Protein AF-A0A932CMQ2-F1 (afdb_monomer)

Secondary structure (DSSP, 8-state):
------------BPPPP-SSSPPPSSB-SSSTT-PPPPHHHHHHHSSEEEEEEEEETT-SPPSSBPPPPEEEEEEEESS-EEEEEE--SSSSPPPPBTTPPPPPPPEEEEEETTEEEEE-SEEEEEE-TT-EEEEEPPPPPPBS---SS--GGG---------

Radius of gyration: 18.55 Å; Cα contacts (8 Å, |Δi|>4): 445; chains: 1; bounding box: 44×29×58 Å

Foldseek 3Di:
DDDDDDDDDDWFFKAAADPVAATAAGADPPNHPDDDDDQVNDVVVAQKHWPDWAFPPPQWWDAVHTIYTTIKTKIFRQAKDKDWAAADQAVPFAQAEAQIHTGHGKWKWKQDPNDTDTDDRTDIDIDGGGIMIMTTHGTYTYYHRDPPDDDPPPDDPDDDDDD

pLDDT: mean 87.12, std 18.8, range [31.77, 98.56]

InterPro domains:
  IPR003692 Hydantoinase B/oxoprolinase [PF02538] (4-144)
  IPR045079 Oxoprolinase-like [PTHR11365] (23-139)

Nearest PDB structures (foldseek):
  5m45-assembly2_G  TM=7.957E-01  e=7.028E-06  Xanthobacter autotrophicus Py2
  5svb-assembly1_A  TM=8.207E-01  e=2.643E-05  Xanthobacter autotrophicus Py2
  5svc-assembly1_D  TM=8.027E-01  e=3.775E-05  Xanthobacter autotrophicus Py2
  5l9w-assembly1_A  TM=8.530E-01  e=6.284E-05  Aromatoleum aromaticum EbN1
  5svb-assembly1_D  TM=7.405E-01  e=1.671E-05  Xanthobacter autotrophicus Py2

Solvent-accessible surface area (backbone atoms only — not comparable to full-atom values): 8933 Å² total; per-residue (Å²): 136,89,72,92,82,87,86,86,83,84,79,33,18,19,27,53,24,42,101,87,42,58,20,52,56,47,38,48,80,88,61,72,90,64,79,81,79,54,67,68,62,45,44,72,74,39,68,42,41,78,80,42,78,46,72,33,77,85,19,25,4,49,32,69,18,34,14,4,20,4,22,36,38,28,39,29,28,69,46,68,46,82,48,74,47,85,53,74,40,49,89,55,50,38,65,34,40,76,65,14,34,49,8,39,46,19,53,36,31,43,33,49,96,85,45,79,42,84,46,70,41,67,47,74,48,82,46,47,56,69,28,27,46,35,43,34,38,27,9,5,7,2,15,29,40,75,70,85,76,87,69,79,89,74,64,75,85,69,93,71,88,85,134

Structure (mmCIF, N/CA/C/O backbone):
data_AF-A0A932CMQ2-F1
#
_entry.id   AF-A0A932CMQ2-F1
#
loop_
_atom_site.group_PDB
_atom_site.id
_atom_site.type_symbol
_atom_site.label_atom_id
_atom_site.label_alt_id
_atom_site.label_comp_id
_atom_site.label_asym_id
_atom_site.label_entity_id
_atom_site.label_seq_id
_atom_site.pdbx_PDB_ins_code
_atom_site.Cartn_x
_atom_site.Cartn_y
_atom_site.Cartn_z
_atom_site.occupancy
_atom_site.B_iso_or_equiv
_atom_site.auth_seq_id
_atom_site.auth_comp_id
_atom_site.auth_asym_id
_atom_site.auth_atom_id
_atom_site.pdbx_PDB_model_num
ATOM 1 N N . ALA A 1 1 ? -17.811 -10.555 23.434 1.00 43.22 1 ALA A N 1
ATOM 2 C CA . ALA A 1 1 ? -16.662 -10.866 24.308 1.00 43.22 1 ALA A CA 1
ATOM 3 C C . ALA A 1 1 ? -15.487 -10.016 23.837 1.00 43.22 1 ALA A C 1
ATOM 5 O O . ALA A 1 1 ? -15.128 -10.126 22.676 1.00 43.22 1 ALA A O 1
ATOM 6 N N . GLY A 1 2 ? -14.991 -9.099 24.674 1.00 55.69 2 GLY A N 1
ATOM 7 C CA . GLY A 1 2 ? -13.995 -8.083 24.301 1.00 55.69 2 GLY A CA 1
ATOM 8 C C . GLY A 1 2 ? -12.650 -8.338 24.973 1.00 55.69 2 GLY A C 1
ATOM 9 O O . GLY A 1 2 ? -12.346 -7.729 25.994 1.00 55.69 2 GLY A O 1
ATOM 10 N N . GLY A 1 3 ? -11.881 -9.284 24.433 1.00 69.56 3 GLY A N 1
ATOM 11 C CA . GLY A 1 3 ? -10.504 -9.528 24.859 1.00 69.56 3 GLY A CA 1
ATOM 12 C C . GLY A 1 3 ? -9.531 -8.522 24.243 1.00 69.56 3 GLY A C 1
ATOM 13 O O . GLY A 1 3 ? -9.815 -7.919 23.208 1.00 69.56 3 GLY A O 1
ATOM 14 N N . GLN A 1 4 ? -8.364 -8.359 24.869 1.00 80.19 4 GLN A N 1
ATOM 15 C CA . GLN A 1 4 ? -7.230 -7.696 24.223 1.00 80.19 4 GLN A CA 1
ATOM 16 C C . GLN A 1 4 ? -6.818 -8.509 22.991 1.00 80.19 4 GLN A C 1
ATOM 18 O O . GLN A 1 4 ? -6.772 -9.737 23.047 1.00 80.19 4 GLN A O 1
ATOM 23 N N . TYR A 1 5 ? -6.511 -7.832 21.889 1.00 87.06 5 TYR A N 1
ATOM 24 C CA . TYR A 1 5 ? -6.069 -8.473 20.658 1.00 87.06 5 TYR A CA 1
ATOM 25 C C . TYR A 1 5 ? -4.829 -7.775 20.109 1.00 87.06 5 TYR A C 1
ATOM 27 O O . TYR A 1 5 ? -4.629 -6.575 20.291 1.00 87.06 5 TYR A O 1
ATOM 35 N N . ALA A 1 6 ? -4.016 -8.540 19.392 1.00 89.62 6 ALA A N 1
ATOM 36 C CA . ALA A 1 6 ? -2.974 -8.027 18.525 1.00 89.62 6 ALA A CA 1
ATOM 37 C C . ALA A 1 6 ? -3.169 -8.675 17.156 1.00 89.62 6 ALA A C 1
ATOM 39 O O . ALA A 1 6 ? -3.315 -9.895 17.054 1.00 89.62 6 ALA A O 1
ATOM 40 N N . TYR A 1 7 ? -3.210 -7.849 16.117 1.00 90.44 7 TYR A N 1
ATOM 41 C CA . TYR A 1 7 ? -3.329 -8.296 14.738 1.00 90.44 7 TYR A CA 1
ATOM 42 C C . TYR A 1 7 ? -2.219 -7.660 13.912 1.00 90.44 7 TYR A C 1
ATOM 44 O O . TYR A 1 7 ? -1.963 -6.460 14.022 1.00 90.44 7 TYR A O 1
ATOM 52 N N . TYR A 1 8 ? -1.566 -8.478 13.096 1.00 88.94 8 TYR A N 1
ATOM 53 C CA . TYR A 1 8 ? -0.540 -8.048 12.164 1.00 88.94 8 TYR A CA 1
ATOM 54 C C . TYR A 1 8 ? -0.858 -8.631 10.798 1.00 88.94 8 TYR A C 1
ATOM 56 O O . TYR A 1 8 ? -1.105 -9.828 10.668 1.00 88.94 8 TYR A O 1
ATOM 64 N N . GLU A 1 9 ? -0.814 -7.781 9.781 1.00 86.94 9 GLU A N 1
ATOM 65 C CA . GLU A 1 9 ? -1.045 -8.186 8.407 1.00 86.94 9 GLU A CA 1
ATOM 66 C C . GLU A 1 9 ? -0.008 -7.581 7.481 1.00 86.94 9 GLU A C 1
ATOM 68 O O . GLU A 1 9 ? 0.352 -6.406 7.577 1.00 86.94 9 GLU A O 1
ATOM 73 N N . THR A 1 10 ? 0.434 -8.404 6.541 1.00 88.62 10 THR A N 1
ATOM 74 C CA . THR A 1 10 ? 1.212 -7.980 5.390 1.00 88.62 10 THR A CA 1
ATOM 75 C C . THR A 1 10 ? 0.272 -7.897 4.195 1.00 88.62 10 THR A C 1
ATOM 77 O O . THR A 1 10 ? -0.609 -8.733 4.014 1.00 88.62 10 THR A O 1
ATOM 80 N N . LEU A 1 11 ? 0.445 -6.876 3.360 1.00 89.31 11 LEU A N 1
ATOM 81 C CA . LEU A 1 11 ? -0.384 -6.681 2.175 1.00 89.31 11 LEU A CA 1
ATOM 82 C C . LEU A 1 11 ? 0.442 -6.898 0.909 1.00 89.31 11 LEU A C 1
ATOM 84 O O . LEU A 1 11 ? 1.552 -6.374 0.782 1.00 89.31 11 LEU A O 1
ATOM 88 N N . GLY A 1 12 ? -0.130 -7.640 -0.039 1.00 91.06 12 GLY A N 1
ATOM 89 C CA . GLY A 1 12 ? 0.395 -7.758 -1.395 1.00 91.06 12 GLY A CA 1
ATOM 90 C C . GLY A 1 12 ? 0.377 -6.425 -2.149 1.00 91.06 12 GLY A C 1
ATOM 91 O O . GLY A 1 12 ? -0.237 -5.440 -1.736 1.00 91.06 12 GLY A O 1
ATOM 92 N N . GLY A 1 13 ? 1.049 -6.376 -3.292 1.00 93.81 13 GLY A N 1
ATOM 93 C CA . GLY A 1 13 ? 1.096 -5.187 -4.138 1.00 93.81 13 GLY A CA 1
ATOM 94 C C . GLY A 1 13 ? 1.377 -5.528 -5.591 1.00 93.81 13 GLY A C 1
ATOM 95 O O . GLY A 1 13 ? 1.365 -6.695 -5.982 1.00 93.81 13 GLY A O 1
ATOM 96 N N . GLY A 1 14 ? 1.626 -4.500 -6.395 1.00 96.50 14 GLY A N 1
ATOM 97 C CA . GLY A 1 14 ? 2.000 -4.692 -7.787 1.00 96.50 14 GLY A CA 1
ATOM 98 C C . GLY A 1 14 ? 3.462 -5.101 -7.930 1.00 96.50 14 GLY A C 1
ATOM 99 O O . GLY A 1 14 ? 4.361 -4.392 -7.476 1.00 96.50 14 GLY A O 1
ATOM 100 N N . MET A 1 15 ? 3.713 -6.223 -8.599 1.00 96.88 15 MET A N 1
ATOM 101 C CA . MET A 1 15 ? 5.059 -6.625 -9.002 1.00 96.88 15 MET A CA 1
ATOM 102 C C . MET A 1 15 ? 5.529 -5.776 -10.191 1.00 96.88 15 MET A C 1
ATOM 104 O O . MET A 1 15 ? 4.752 -5.497 -11.103 1.00 96.88 15 MET A O 1
ATOM 108 N N . GLY A 1 16 ? 6.803 -5.381 -10.221 1.00 96.75 16 GLY A N 1
ATOM 109 C CA . GLY A 1 16 ? 7.393 -4.753 -11.409 1.00 96.75 16 GLY A CA 1
ATOM 110 C C . GLY A 1 16 ? 7.417 -5.705 -12.610 1.00 96.75 16 GLY A C 1
ATOM 111 O O . GLY A 1 16 ? 7.577 -6.914 -12.445 1.00 96.75 16 GLY A O 1
ATOM 112 N N . ALA A 1 17 ? 7.261 -5.162 -13.814 1.00 96.75 17 ALA A N 1
ATOM 113 C CA . ALA A 1 17 ? 7.425 -5.930 -15.042 1.00 96.75 17 ALA A CA 1
ATOM 114 C C . ALA A 1 17 ? 8.895 -6.306 -15.282 1.00 96.75 17 ALA A C 1
ATOM 116 O O . ALA A 1 17 ? 9.813 -5.602 -14.853 1.00 96.75 17 ALA A O 1
ATOM 117 N N . SER A 1 18 ? 9.118 -7.402 -16.006 1.00 95.75 18 SER A N 1
ATOM 118 C CA .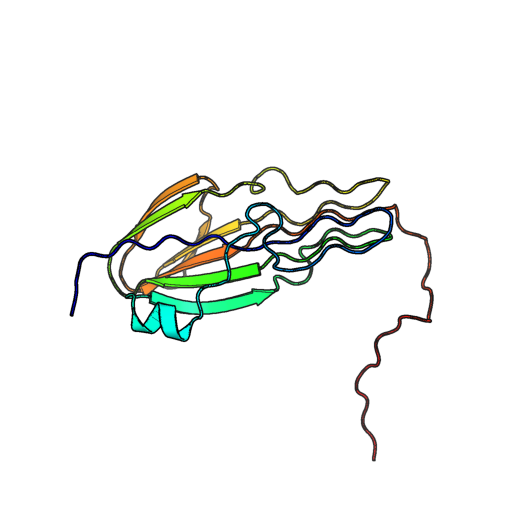 SER A 1 18 ? 10.449 -7.832 -16.437 1.00 95.75 18 SER A CA 1
ATOM 119 C C . SER A 1 18 ? 10.649 -7.581 -17.937 1.00 95.75 18 SER A C 1
ATOM 121 O O . SER A 1 18 ? 9.686 -7.277 -18.646 1.00 95.75 18 SER A O 1
ATOM 123 N N . PRO A 1 19 ? 11.869 -7.768 -18.474 1.00 95.44 19 PRO A N 1
ATOM 124 C CA . PRO A 1 19 ? 12.081 -7.705 -19.916 1.00 95.44 19 PRO A CA 1
ATOM 125 C C . PRO A 1 19 ? 11.270 -8.727 -20.722 1.00 95.44 19 PRO A C 1
ATOM 127 O O . PRO A 1 19 ? 11.077 -8.552 -21.926 1.00 95.44 19 PRO A O 1
ATOM 130 N N . GLN A 1 20 ? 10.798 -9.795 -20.076 1.00 95.00 20 GLN A N 1
ATOM 131 C CA . GLN A 1 20 ? 10.125 -10.906 -20.741 1.00 95.00 20 GLN A CA 1
ATOM 132 C C . GLN A 1 20 ? 8.625 -10.991 -20.446 1.00 95.00 20 GLN A C 1
ATOM 134 O O . GLN A 1 20 ? 7.923 -11.645 -21.215 1.00 95.00 20 GLN A O 1
ATOM 139 N N . LYS A 1 21 ? 8.133 -10.423 -19.334 1.00 96.19 21 LYS A N 1
ATOM 140 C CA . LYS A 1 21 ? 6.766 -10.667 -18.843 1.00 96.19 21 LYS A CA 1
ATOM 141 C C . LYS A 1 21 ? 6.177 -9.458 -18.100 1.00 96.19 21 LYS A C 1
ATOM 143 O O . LYS A 1 21 ? 6.931 -8.711 -17.470 1.00 96.19 21 LYS A O 1
ATOM 148 N N . PRO A 1 22 ? 4.838 -9.293 -18.110 1.00 97.38 22 PRO A N 1
ATOM 149 C CA . PRO A 1 22 ? 4.169 -8.311 -17.263 1.00 97.38 22 PRO A CA 1
AT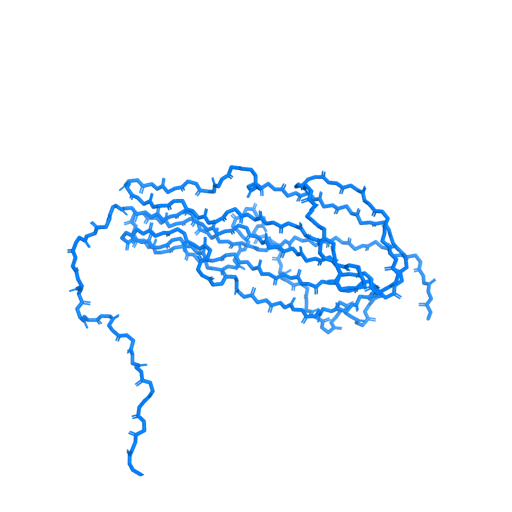OM 150 C C . PRO A 1 22 ? 4.312 -8.674 -15.780 1.00 97.38 22 PRO A C 1
ATOM 152 O O . PRO A 1 22 ? 4.525 -9.834 -15.422 1.00 97.38 22 PRO A O 1
ATOM 155 N N . GLY A 1 23 ? 4.179 -7.668 -14.920 1.00 96.69 23 GLY A N 1
ATOM 156 C CA . GLY A 1 23 ? 4.149 -7.856 -13.476 1.00 96.69 23 GLY A CA 1
ATOM 157 C C . GLY A 1 23 ? 2.821 -8.452 -13.002 1.00 96.69 23 GLY A C 1
ATOM 158 O O . GLY A 1 23 ? 1.761 -8.179 -13.562 1.00 96.69 23 GLY A O 1
ATOM 159 N N . LEU A 1 24 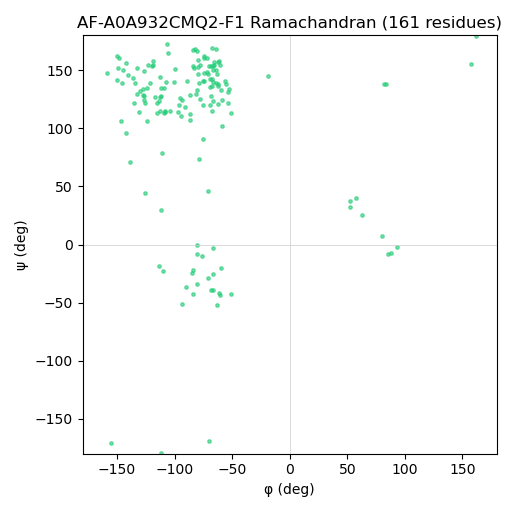? 2.876 -9.256 -11.942 1.00 96.50 24 LEU A N 1
ATOM 160 C CA . LEU A 1 24 ? 1.702 -9.818 -11.276 1.00 96.50 24 LEU A CA 1
ATOM 161 C C . LEU A 1 24 ? 1.029 -8.793 -10.351 1.00 96.50 24 LEU A C 1
ATOM 163 O O . LEU A 1 24 ? 1.703 -8.052 -9.631 1.00 96.50 24 LEU A O 1
ATOM 167 N N . SER A 1 25 ? -0.303 -8.772 -10.353 1.00 96.69 25 SER A N 1
ATOM 168 C CA . SER A 1 25 ? -1.109 -7.883 -9.508 1.00 96.69 25 SER A CA 1
ATOM 169 C C . SER A 1 25 ? -1.418 -8.507 -8.149 1.00 96.69 25 SER A C 1
ATOM 171 O O . SER A 1 25 ? -1.739 -9.690 -8.073 1.00 96.69 25 SER A O 1
ATOM 173 N N . GLY A 1 26 ? -1.385 -7.700 -7.089 1.00 91.81 26 GLY A N 1
ATOM 174 C CA . GLY A 1 26 ? -1.817 -8.083 -5.743 1.00 91.81 26 GLY A CA 1
ATOM 175 C C . GLY A 1 26 ? -1.028 -9.220 -5.097 1.00 91.81 26 GLY A C 1
ATOM 176 O O . GLY A 1 26 ? -1.545 -9.895 -4.213 1.00 91.81 26 GLY A O 1
ATOM 177 N N . VAL A 1 27 ? 0.223 -9.424 -5.509 1.00 89.50 27 VAL A N 1
ATOM 178 C CA . VAL A 1 27 ? 1.072 -10.500 -4.991 1.00 89.50 27 VAL A CA 1
ATOM 179 C C . VAL A 1 27 ? 2.048 -9.992 -3.937 1.00 89.50 27 VAL A C 1
ATOM 1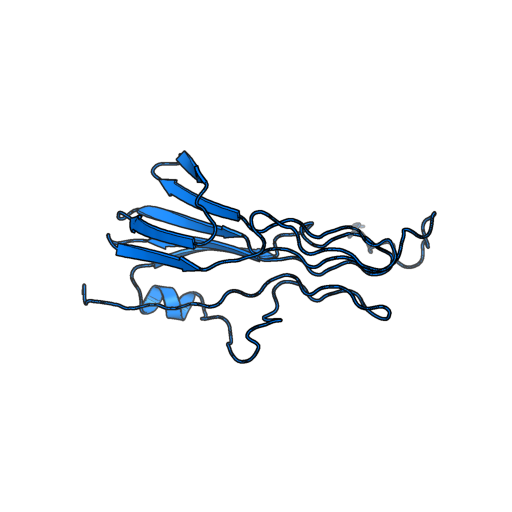81 O O . VAL A 1 27 ? 2.523 -8.852 -3.964 1.00 89.50 27 VAL A O 1
ATOM 184 N N . HIS A 1 28 ? 2.408 -10.872 -3.013 1.00 81.25 28 HIS A N 1
ATOM 185 C CA . HIS A 1 28 ? 3.478 -10.621 -2.061 1.00 81.25 28 HIS A CA 1
ATOM 186 C C . HIS A 1 28 ? 4.834 -10.761 -2.755 1.00 81.25 28 HIS A C 1
ATOM 188 O O . HIS A 1 28 ? 5.395 -11.845 -2.806 1.00 81.25 28 HIS A O 1
ATOM 194 N N . SER A 1 29 ? 5.367 -9.664 -3.298 1.00 67.69 29 SER A N 1
ATOM 195 C CA . SER A 1 29 ? 6.645 -9.691 -4.036 1.00 67.69 29 SER A CA 1
ATOM 196 C C . SER A 1 29 ? 7.886 -9.583 -3.139 1.00 67.69 29 SER A C 1
ATOM 198 O O . SER A 1 29 ? 8.965 -10.007 -3.536 1.00 67.69 29 SER A O 1
ATOM 200 N N . HIS A 1 30 ? 7.753 -9.003 -1.940 1.00 60.09 30 HIS A N 1
ATOM 201 C CA . HIS A 1 30 ? 8.883 -8.741 -1.029 1.00 60.09 30 HIS A CA 1
ATOM 202 C C . HIS A 1 30 ? 8.842 -9.556 0.268 1.00 60.09 30 HIS A C 1
ATOM 204 O O . HIS A 1 30 ? 9.858 -9.693 0.937 1.00 60.09 30 HIS A O 1
ATOM 210 N N . MET A 1 31 ? 7.677 -10.099 0.619 1.00 59.25 31 MET A N 1
ATOM 211 C CA . MET A 1 31 ? 7.450 -10.874 1.838 1.00 59.25 31 MET A CA 1
ATOM 212 C C . MET A 1 31 ? 6.570 -12.070 1.470 1.00 59.25 31 MET A C 1
ATOM 214 O O . MET A 1 31 ? 5.371 -12.084 1.717 1.00 59.25 31 MET A O 1
ATOM 218 N N . THR A 1 32 ? 7.189 -13.002 0.743 1.00 58.28 32 THR A N 1
ATOM 219 C CA . THR A 1 32 ? 6.581 -14.017 -0.138 1.00 58.28 32 THR A CA 1
ATOM 220 C C . THR A 1 32 ? 6.036 -15.260 0.575 1.00 58.28 32 THR A C 1
ATOM 222 O O . THR A 1 32 ? 5.510 -16.142 -0.093 1.00 58.28 32 THR A O 1
ATOM 225 N N . ASN A 1 33 ? 6.140 -15.351 1.906 1.00 55.25 33 ASN A N 1
ATOM 226 C CA . ASN A 1 33 ? 5.737 -16.532 2.686 1.00 55.25 33 ASN A CA 1
ATOM 227 C C . ASN A 1 33 ? 4.511 -16.286 3.587 1.00 55.25 33 ASN A C 1
ATOM 229 O O . ASN A 1 33 ? 4.386 -16.870 4.660 1.00 55.25 33 ASN A O 1
ATOM 233 N N . THR A 1 34 ? 3.621 -15.384 3.178 1.00 59.62 34 THR A N 1
ATOM 234 C CA . THR A 1 34 ? 2.356 -15.102 3.872 1.00 59.62 34 THR A CA 1
ATOM 235 C C . THR A 1 34 ? 1.203 -15.229 2.889 1.00 59.62 34 THR A C 1
ATOM 237 O O . THR A 1 34 ? 1.211 -14.572 1.849 1.00 59.62 34 THR A O 1
ATOM 240 N N . MET A 1 35 ? 0.223 -16.071 3.221 1.00 69.06 35 MET A N 1
ATOM 241 C CA . MET A 1 35 ? -1.085 -16.060 2.563 1.00 69.06 35 MET A CA 1
ATOM 242 C C . MET A 1 35 ? -1.923 -14.909 3.118 1.00 69.06 35 MET A C 1
ATOM 244 O O . MET A 1 35 ? -1.713 -14.477 4.253 1.00 69.06 35 MET A O 1
ATOM 248 N N . ASN A 1 36 ? -2.881 -14.424 2.332 1.00 76.56 36 ASN A N 1
ATOM 249 C CA . ASN A 1 36 ? -3.869 -13.485 2.843 1.00 76.56 36 ASN A CA 1
ATOM 250 C C . ASN A 1 36 ? -4.725 -14.168 3.919 1.00 76.56 36 ASN A C 1
ATOM 252 O O . ASN A 1 36 ? -5.143 -15.314 3.753 1.00 76.56 36 ASN A O 1
ATOM 256 N N . THR A 1 37 ? -5.019 -13.453 5.003 1.00 81.25 37 THR A N 1
ATOM 257 C CA . THR A 1 37 ? -6.008 -13.903 5.988 1.00 81.25 37 THR A CA 1
ATOM 258 C C . THR A 1 37 ? -7.389 -13.894 5.323 1.00 81.25 37 THR A C 1
ATOM 260 O O . THR A 1 37 ? -7.788 -12.837 4.820 1.00 81.25 37 THR A O 1
ATOM 263 N N . PRO A 1 38 ? -8.128 -15.021 5.285 1.00 87.75 38 PRO A N 1
ATOM 264 C CA . PRO A 1 38 ? -9.501 -15.033 4.785 1.00 87.75 38 PRO A CA 1
ATOM 265 C C . PRO A 1 38 ? -10.363 -14.025 5.546 1.00 87.75 38 PRO A C 1
ATOM 267 O O . PRO A 1 38 ? -10.214 -13.881 6.763 1.00 87.75 38 PRO A O 1
ATOM 270 N N . ILE A 1 39 ? -11.260 -13.332 4.841 1.00 90.94 39 ILE A N 1
ATOM 271 C CA . ILE A 1 39 ? -12.091 -12.275 5.436 1.00 90.94 39 ILE A CA 1
ATOM 272 C C . ILE A 1 39 ? -12.962 -12.862 6.547 1.00 90.94 39 ILE A C 1
ATOM 274 O O . ILE A 1 39 ? -13.019 -12.312 7.641 1.00 90.94 39 ILE A O 1
ATOM 278 N N . GLU A 1 40 ? -13.558 -14.027 6.308 1.00 91.69 40 GLU A N 1
ATOM 279 C CA . GLU A 1 40 ? -14.440 -14.710 7.249 1.00 91.69 40 GLU A CA 1
ATOM 280 C C . GLU A 1 40 ? -13.704 -15.069 8.543 1.00 91.69 40 GLU A C 1
ATOM 282 O O . GLU A 1 40 ? -14.226 -14.871 9.636 1.00 91.69 40 GLU A O 1
ATOM 287 N N . ALA A 1 41 ? -12.461 -15.549 8.432 1.00 89.75 41 ALA A N 1
ATOM 288 C CA . ALA A 1 41 ? -11.635 -15.872 9.592 1.00 89.75 41 ALA A CA 1
ATOM 289 C C . ALA A 1 41 ? -11.222 -14.610 10.367 1.00 89.75 41 ALA A C 1
ATOM 291 O O . ALA A 1 41 ? -11.201 -14.620 11.601 1.00 89.75 41 ALA A O 1
ATOM 292 N N . LEU A 1 42 ? -10.912 -13.525 9.648 1.00 91.12 42 LEU A N 1
ATOM 293 C CA . LEU A 1 42 ? -10.551 -12.239 10.236 1.00 91.12 42 LEU A CA 1
ATOM 294 C C . LEU A 1 42 ? -11.715 -11.646 11.036 1.00 91.12 42 LEU A C 1
ATOM 296 O O . LEU A 1 42 ? -11.532 -11.314 12.203 1.00 91.12 42 LEU A O 1
ATOM 300 N N . GLU A 1 43 ? -12.897 -11.546 10.431 1.00 93.06 43 GLU A N 1
ATOM 301 C CA . GLU A 1 43 ? -14.090 -10.956 11.054 1.00 93.06 43 GLU A CA 1
ATOM 302 C C . GLU A 1 43 ? -14.676 -11.835 12.161 1.00 93.06 43 GLU A C 1
ATOM 304 O O . GLU A 1 43 ? -15.247 -11.326 13.123 1.00 93.06 43 GLU A O 1
ATOM 309 N N . TYR A 1 44 ? -14.508 -13.157 12.066 1.00 91.12 44 TYR A N 1
ATOM 310 C CA . TYR A 1 44 ? -14.889 -14.066 13.145 1.00 91.12 44 TYR A CA 1
ATOM 311 C C . TYR A 1 44 ? -14.016 -13.873 14.391 1.00 91.12 44 TYR A C 1
ATOM 313 O O . TYR A 1 44 ? -14.502 -13.947 15.520 1.00 91.12 44 TYR A O 1
ATOM 321 N N . THR A 1 45 ? -12.716 -13.647 14.188 1.00 89.88 45 THR A N 1
ATOM 322 C CA . THR A 1 45 ? -11.730 -13.629 15.277 1.00 89.88 45 THR A CA 1
ATOM 323 C C . THR A 1 45 ? -11.555 -12.241 15.882 1.00 89.88 45 THR A C 1
ATOM 325 O O . THR A 1 45 ? -11.341 -12.113 17.089 1.00 89.88 45 THR A O 1
ATOM 328 N N . TYR A 1 46 ? -11.620 -11.198 15.056 1.00 92.19 46 TYR A N 1
ATOM 329 C CA . TYR A 1 46 ? -11.254 -9.845 15.442 1.00 92.19 46 TYR A CA 1
ATOM 330 C C . TYR A 1 46 ? -12.416 -8.868 15.303 1.00 92.19 46 TYR A C 1
ATOM 332 O O . TYR A 1 46 ? -13.289 -9.045 14.456 1.00 92.19 46 TYR A O 1
ATOM 340 N N . PRO A 1 47 ? -12.396 -7.781 16.090 1.00 93.56 47 PRO A N 1
ATOM 341 C CA . PRO A 1 47 ? -13.378 -6.705 16.023 1.00 93.56 47 PRO A CA 1
ATOM 342 C C . PRO A 1 47 ? -13.260 -5.823 14.766 1.00 93.56 47 PRO A C 1
ATOM 344 O O . PRO A 1 47 ? -13.274 -4.594 14.858 1.00 93.56 47 PRO A O 1
ATOM 347 N N . PHE A 1 48 ? -13.116 -6.426 13.592 1.00 94.56 48 PHE A N 1
ATOM 348 C CA . PHE A 1 48 ? -12.943 -5.739 12.320 1.00 94.56 48 PHE A CA 1
ATOM 349 C C . PHE A 1 48 ? -14.087 -6.075 11.375 1.00 94.56 48 PHE A C 1
ATOM 351 O O . PHE A 1 48 ? -14.721 -7.120 11.492 1.00 94.56 48 PHE A O 1
ATOM 358 N N . ARG A 1 49 ? -14.301 -5.201 10.398 1.00 96.69 49 ARG A N 1
ATOM 359 C CA . ARG A 1 49 ? -15.111 -5.489 9.218 1.00 96.69 49 ARG A CA 1
ATOM 360 C C . ARG A 1 49 ? -14.364 -5.040 7.972 1.00 96.69 49 ARG A C 1
ATOM 362 O O . ARG A 1 49 ? -13.883 -3.910 7.902 1.00 96.69 49 ARG A O 1
ATOM 369 N N . VAL A 1 50 ? -14.249 -5.914 6.985 1.00 97.25 50 VAL A N 1
ATOM 370 C CA . VAL A 1 50 ? -13.624 -5.604 5.700 1.00 97.25 50 VAL A CA 1
ATOM 371 C C . VAL A 1 50 ? -14.691 -5.013 4.789 1.00 97.25 50 VAL A C 1
ATOM 373 O O . VAL A 1 50 ? -15.568 -5.713 4.296 1.00 97.25 50 VAL A O 1
ATOM 376 N N . GLN A 1 51 ? -14.618 -3.705 4.545 1.00 97.19 51 GLN A N 1
ATOM 377 C CA . GLN A 1 51 ? -15.565 -3.032 3.654 1.00 97.19 51 GLN A CA 1
ATOM 378 C C . GLN A 1 51 ? -15.195 -3.211 2.182 1.00 97.19 51 GLN A C 1
ATOM 380 O O . GLN A 1 51 ? -16.072 -3.275 1.321 1.00 97.19 51 GLN A O 1
ATOM 385 N N . ARG A 1 52 ? -13.893 -3.265 1.875 1.00 96.75 52 ARG A N 1
ATOM 386 C CA . ARG A 1 52 ? -13.380 -3.467 0.514 1.00 96.75 52 ARG A CA 1
ATOM 387 C C . ARG A 1 52 ? -12.106 -4.286 0.543 1.00 96.75 52 ARG A C 1
ATOM 389 O O . ARG A 1 52 ? -11.226 -4.035 1.365 1.00 96.75 52 ARG A O 1
ATOM 396 N N . TYR A 1 53 ? -11.983 -5.201 -0.409 1.00 95.88 53 TYR A N 1
ATOM 397 C CA . TYR A 1 53 ? -10.724 -5.849 -0.739 1.00 95.88 53 TYR A CA 1
ATOM 398 C C . TYR A 1 53 ? -10.690 -6.142 -2.239 1.00 95.88 53 TYR A C 1
ATOM 400 O O . TYR A 1 53 ? -11.401 -7.011 -2.732 1.00 95.88 53 TYR A O 1
ATOM 408 N N . GLU A 1 54 ? -9.897 -5.373 -2.983 1.00 96.69 54 GLU A N 1
ATOM 409 C CA . GLU A 1 54 ? -9.915 -5.409 -4.445 1.00 96.69 54 GLU A CA 1
ATOM 410 C C . GLU A 1 54 ? -8.545 -5.120 -5.062 1.00 96.69 54 GLU A C 1
ATOM 412 O O . GLU A 1 54 ? -7.666 -4.516 -4.442 1.00 96.69 54 GLU A O 1
ATOM 417 N N . ILE A 1 55 ? -8.373 -5.512 -6.326 1.00 97.75 55 ILE A N 1
ATOM 418 C CA . ILE A 1 55 ? -7.244 -5.057 -7.140 1.00 97.75 55 ILE A CA 1
ATOM 419 C C . ILE A 1 55 ? -7.416 -3.563 -7.428 1.00 97.75 55 ILE A C 1
ATOM 421 O O . ILE A 1 55 ? -8.429 -3.135 -7.981 1.00 97.75 55 ILE A O 1
ATOM 425 N N . ARG A 1 56 ? -6.382 -2.771 -7.140 1.00 97.38 56 ARG A N 1
ATOM 426 C CA . ARG A 1 56 ? -6.319 -1.343 -7.464 1.00 97.38 56 ARG A CA 1
ATOM 427 C C . ARG A 1 56 ? -5.967 -1.163 -8.943 1.00 97.38 56 ARG A C 1
ATOM 429 O O . ARG A 1 56 ? -4.828 -0.844 -9.288 1.00 97.38 56 ARG A O 1
ATOM 436 N N . ARG A 1 57 ? -6.935 -1.435 -9.820 1.00 97.88 57 ARG A N 1
ATOM 437 C CA . ARG A 1 57 ? -6.758 -1.422 -11.281 1.00 97.88 57 ARG A CA 1
ATOM 438 C C . ARG A 1 57 ? -6.206 -0.082 -11.772 1.00 97.88 57 ARG A C 1
ATOM 440 O O . ARG A 1 57 ? -6.624 0.975 -11.313 1.00 97.88 57 ARG A O 1
ATOM 447 N N . GLY A 1 58 ? -5.268 -0.144 -12.713 1.00 96.81 58 GLY A N 1
ATOM 448 C CA . GLY A 1 58 ? -4.614 1.040 -13.278 1.00 96.81 58 GLY A CA 1
ATOM 449 C C . GLY A 1 58 ? -3.490 1.621 -12.413 1.00 96.81 58 GLY A C 1
ATOM 450 O O . GLY A 1 58 ? -2.962 2.676 -12.743 1.00 96.81 58 GLY A O 1
ATOM 451 N N . SER A 1 59 ? -3.094 0.949 -11.328 1.00 98.12 59 SER A N 1
ATOM 452 C CA . SER A 1 59 ? -1.943 1.362 -10.521 1.00 98.12 59 SER A CA 1
ATOM 453 C C . SER A 1 59 ? -0.605 0.863 -11.060 1.00 98.12 59 SER A C 1
ATOM 455 O O . SER A 1 59 ? 0.421 1.462 -10.748 1.00 98.12 59 SER A O 1
ATOM 457 N N . GLY A 1 60 ? -0.588 -0.199 -11.866 1.00 98.12 60 GLY A N 1
ATOM 458 C CA . GLY A 1 60 ? 0.615 -0.672 -12.548 1.00 98.12 60 GLY A CA 1
ATOM 459 C C . GLY A 1 60 ? 1.091 0.282 -13.648 1.00 98.12 60 GLY A C 1
ATOM 460 O O . GLY A 1 60 ? 0.288 0.763 -14.449 1.00 98.12 60 GLY A O 1
ATOM 461 N N . GLY A 1 61 ? 2.399 0.529 -13.700 1.00 97.94 61 GLY A N 1
ATOM 462 C CA . GLY A 1 61 ? 3.043 1.396 -14.682 1.00 97.94 61 GLY A CA 1
ATOM 463 C C . GLY A 1 61 ? 2.989 0.824 -16.098 1.00 97.94 61 GLY A C 1
ATOM 464 O O . GLY A 1 61 ? 3.114 -0.388 -16.305 1.00 97.94 61 GLY A O 1
ATOM 465 N N . ALA A 1 62 ? 2.796 1.706 -17.076 1.00 97.69 62 ALA A N 1
ATOM 466 C CA . ALA A 1 62 ? 2.742 1.357 -18.493 1.00 97.69 62 ALA A CA 1
ATOM 467 C C . ALA A 1 62 ? 4.123 0.986 -19.063 1.00 97.69 62 ALA A C 1
ATOM 469 O O . ALA A 1 62 ? 5.163 1.332 -18.511 1.00 97.69 62 ALA A O 1
ATOM 470 N N . GLY A 1 63 ? 4.131 0.289 -20.191 1.00 95.56 63 GLY A N 1
ATOM 471 C CA . GLY A 1 63 ? 5.326 -0.105 -20.932 1.00 95.56 63 GLY A CA 1
ATOM 472 C C . GLY A 1 63 ? 4.993 -1.239 -21.893 1.00 95.56 63 GLY A C 1
ATOM 473 O O . GLY A 1 63 ? 3.855 -1.715 -21.903 1.00 95.56 63 GLY A O 1
ATOM 474 N N . ARG A 1 64 ? 5.979 -1.722 -22.659 1.00 96.25 64 ARG A N 1
ATOM 475 C CA . ARG A 1 64 ? 5.825 -2.962 -23.449 1.00 96.25 64 ARG A CA 1
ATOM 476 C C . ARG A 1 64 ? 5.295 -4.104 -22.580 1.00 96.25 64 ARG A C 1
ATOM 478 O O . ARG A 1 64 ? 4.420 -4.852 -23.003 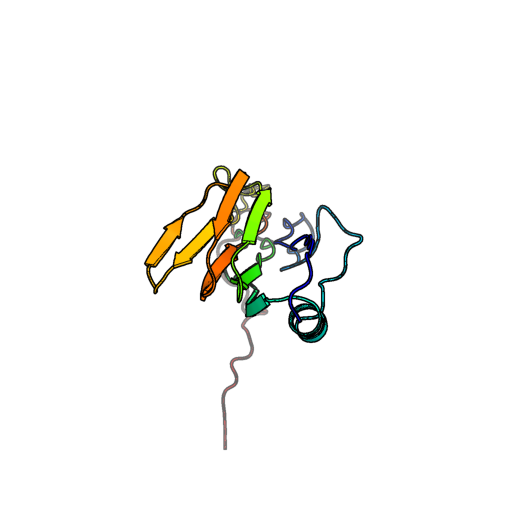1.00 96.25 64 ARG A O 1
ATOM 485 N N . TRP A 1 65 ? 5.825 -4.214 -21.366 1.00 97.81 65 TRP A N 1
ATOM 486 C CA . TRP A 1 65 ? 5.269 -5.050 -20.317 1.00 97.81 65 TRP A CA 1
ATOM 487 C C . TRP A 1 65 ? 4.798 -4.174 -19.169 1.00 97.81 65 TRP A C 1
ATOM 489 O O . TRP A 1 65 ? 5.565 -3.414 -18.577 1.00 97.81 65 TRP A O 1
ATOM 499 N N . ARG A 1 66 ? 3.512 -4.291 -18.855 1.00 97.94 66 ARG A N 1
ATOM 500 C CA . ARG A 1 66 ? 2.874 -3.517 -17.798 1.00 97.94 66 ARG A CA 1
ATOM 501 C C . ARG A 1 66 ? 3.265 -4.047 -16.420 1.00 97.94 66 ARG A C 1
ATOM 503 O O . ARG A 1 66 ? 3.331 -5.261 -16.221 1.00 97.94 66 ARG A O 1
ATOM 510 N N . GLY A 1 67 ? 3.489 -3.146 -15.468 1.00 98.12 67 GLY A N 1
ATOM 511 C CA . GLY A 1 67 ? 3.610 -3.508 -14.059 1.00 98.12 67 GLY A CA 1
ATOM 512 C C . GLY A 1 67 ? 2.290 -4.042 -13.492 1.00 98.12 67 GLY A C 1
ATOM 513 O O . GLY A 1 67 ? 1.206 -3.726 -13.984 1.00 98.12 67 GLY A O 1
ATOM 514 N N . GLY A 1 68 ? 2.371 -4.859 -12.448 1.00 98.25 68 GLY A N 1
ATOM 515 C CA . GLY A 1 68 ? 1.197 -5.367 -11.747 1.00 98.25 68 GLY A CA 1
ATOM 516 C C . GLY A 1 68 ? 0.464 -4.266 -10.984 1.00 98.25 68 GLY A C 1
ATOM 517 O O . GLY A 1 68 ? 1.063 -3.279 -10.557 1.00 98.25 68 GLY A O 1
ATOM 518 N N . ASP A 1 69 ? -0.833 -4.441 -10.777 1.00 98.56 69 ASP A N 1
ATOM 519 C CA . ASP A 1 69 ? -1.628 -3.554 -9.931 1.00 98.56 69 ASP A CA 1
ATOM 520 C C . ASP A 1 69 ? -1.445 -3.875 -8.446 1.00 98.56 69 ASP A C 1
ATOM 522 O O . ASP A 1 69 ? -1.291 -5.032 -8.055 1.00 98.56 69 ASP A O 1
ATOM 526 N N . GLY A 1 70 ? -1.499 -2.844 -7.607 1.00 97.56 70 GLY A N 1
ATOM 527 C CA . GLY A 1 70 ? -1.639 -2.995 -6.164 1.00 97.56 70 GLY A CA 1
ATOM 528 C C . GLY A 1 70 ? -3.027 -3.494 -5.755 1.00 97.56 70 GLY A C 1
ATOM 529 O O . GLY A 1 70 ? -3.856 -3.874 -6.583 1.00 97.56 70 GLY A O 1
ATOM 530 N N . ILE A 1 71 ? -3.299 -3.442 -4.456 1.00 97.31 71 ILE A N 1
ATOM 531 C CA . ILE A 1 71 ? -4.602 -3.747 -3.857 1.00 97.31 71 ILE A CA 1
ATOM 532 C C . ILE A 1 71 ? -5.099 -2.561 -3.044 1.00 97.31 71 ILE A C 1
ATOM 534 O O . ILE A 1 71 ? -4.308 -1.754 -2.550 1.00 97.31 71 ILE A O 1
ATOM 538 N N . ARG A 1 72 ? -6.416 -2.474 -2.899 1.00 97.62 72 ARG A N 1
ATOM 539 C CA . ARG A 1 72 ? -7.077 -1.637 -1.906 1.00 97.62 72 ARG A CA 1
ATOM 540 C C . ARG A 1 72 ? -7.691 -2.540 -0.851 1.00 97.62 72 ARG A C 1
ATOM 542 O O . ARG A 1 72 ? -8.334 -3.531 -1.195 1.00 97.62 72 ARG A O 1
ATOM 549 N N . ARG A 1 73 ? -7.498 -2.177 0.413 1.00 96.31 73 ARG A N 1
ATOM 550 C CA . ARG A 1 73 ? -8.140 -2.825 1.548 1.00 96.31 73 ARG A CA 1
ATOM 551 C C . ARG A 1 73 ? -8.668 -1.789 2.524 1.00 96.31 73 ARG A C 1
ATOM 553 O O . ARG A 1 73 ? -7.886 -0.998 3.045 1.00 96.31 73 ARG A O 1
ATOM 560 N N . ASP A 1 74 ? -9.966 -1.841 2.784 1.00 97.69 74 ASP A N 1
ATOM 561 C CA . ASP A 1 74 ? -10.656 -0.927 3.688 1.00 97.69 74 ASP A CA 1
ATOM 562 C C . ASP A 1 74 ? -11.135 -1.726 4.899 1.00 97.69 74 ASP A C 1
ATOM 564 O O . ASP A 1 74 ? -11.959 -2.634 4.766 1.00 97.69 74 ASP A O 1
ATOM 568 N N . MET A 1 75 ? -10.583 -1.412 6.070 1.00 97.00 75 MET A N 1
ATOM 569 C CA . MET A 1 75 ? -10.869 -2.108 7.322 1.00 97.00 75 MET A CA 1
ATOM 570 C C . MET A 1 75 ? -11.547 -1.160 8.300 1.00 97.00 75 MET A C 1
ATOM 572 O O . MET A 1 75 ? -10.926 -0.208 8.765 1.00 97.00 75 MET A O 1
ATOM 576 N N . GLU A 1 76 ? -12.806 -1.432 8.615 1.00 97.69 76 GLU A N 1
ATOM 577 C CA . GLU A 1 76 ? -13.549 -0.773 9.681 1.00 97.69 76 GLU A CA 1
ATOM 578 C C . GLU A 1 76 ? -13.190 -1.405 11.024 1.00 97.69 76 GLU A C 1
ATOM 580 O O . GLU A 1 76 ? -13.236 -2.629 11.189 1.00 97.69 76 GLU A O 1
ATOM 585 N N . LEU A 1 77 ? -12.834 -0.570 11.993 1.00 96.19 77 LEU A N 1
ATOM 586 C CA . LEU A 1 77 ? -12.582 -0.995 13.360 1.00 96.19 77 LEU A CA 1
ATOM 587 C C . LEU A 1 77 ? -13.889 -0.883 14.135 1.00 96.19 77 LEU A C 1
ATOM 589 O O . LEU A 1 77 ? -14.431 0.203 14.302 1.00 96.19 77 LEU A O 1
ATOM 593 N N . LEU A 1 78 ? -14.399 -1.998 14.652 1.00 95.88 78 LEU A N 1
ATOM 594 C CA . LEU A 1 78 ? -15.667 -2.013 15.389 1.00 95.88 78 LEU A CA 1
ATOM 595 C C . LEU A 1 78 ? -15.498 -1.552 16.849 1.00 95.88 78 LEU A C 1
ATOM 597 O O . LEU A 1 78 ? -16.476 -1.419 17.577 1.00 95.88 78 LEU A O 1
ATOM 601 N N . HIS A 1 79 ? -14.252 -1.365 17.295 1.00 93.88 79 HIS A N 1
ATOM 602 C CA . HIS A 1 79 ? -13.869 -0.992 18.658 1.00 93.88 79 HIS A CA 1
ATOM 603 C C . HIS A 1 79 ? -12.682 -0.023 18.594 1.00 93.88 79 HIS A C 1
ATOM 605 O O . HIS A 1 79 ? -11.922 -0.030 17.625 1.00 93.88 79 HIS A O 1
ATOM 611 N N . GLY A 1 80 ? -12.499 0.791 19.636 1.00 93.69 80 GLY A N 1
ATOM 612 C CA . GLY A 1 80 ? -11.327 1.661 19.734 1.00 93.69 80 GLY A CA 1
ATOM 613 C C . GLY A 1 80 ? -10.026 0.855 19.798 1.00 93.69 80 G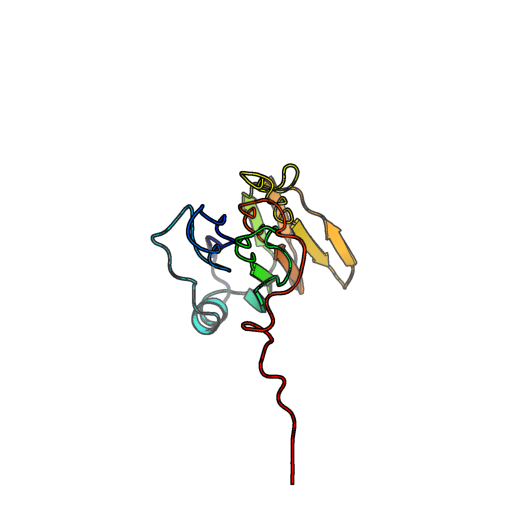LY A C 1
ATOM 614 O O . GLY A 1 80 ? -9.954 -0.148 20.509 1.00 93.69 80 GLY A O 1
ATOM 615 N N . ALA A 1 81 ? -9.005 1.291 19.058 1.00 94.75 81 ALA A N 1
ATOM 616 C CA . ALA A 1 81 ? -7.755 0.551 18.904 1.00 94.75 81 ALA A CA 1
ATOM 617 C C . ALA A 1 81 ? -6.550 1.467 18.670 1.00 94.75 81 ALA A C 1
ATOM 619 O O . ALA A 1 81 ? -6.686 2.613 18.242 1.00 94.75 81 ALA A O 1
ATOM 620 N N . GLN A 1 82 ? -5.352 0.928 18.890 1.00 96.69 82 GLN A N 1
ATOM 621 C CA . GLN A 1 82 ? -4.110 1.527 18.416 1.00 96.69 82 GLN A CA 1
ATOM 622 C C . GLN A 1 82 ? -3.721 0.861 17.095 1.00 96.69 82 GLN A C 1
ATOM 624 O O . GLN A 1 82 ? -3.500 -0.349 17.050 1.00 96.69 82 GLN A O 1
ATOM 629 N N . VAL A 1 83 ? -3.612 1.646 16.026 1.00 96.75 83 VAL A N 1
ATOM 630 C CA . VAL A 1 83 ? -3.172 1.165 14.711 1.00 96.75 83 VAL A CA 1
ATOM 631 C C . VAL A 1 83 ? -1.767 1.682 14.439 1.00 96.75 83 VAL A C 1
ATOM 633 O O . VAL A 1 83 ? -1.453 2.833 14.744 1.00 96.75 83 VAL A O 1
ATOM 636 N N . THR A 1 84 ? -0.924 0.832 13.857 1.00 97.75 84 THR A N 1
ATOM 637 C CA . THR A 1 84 ? 0.400 1.210 13.356 1.00 97.75 84 THR A CA 1
ATOM 638 C C . THR A 1 84 ? 0.517 0.783 11.902 1.00 97.75 84 THR A C 1
ATOM 640 O O . THR A 1 84 ? 0.283 -0.376 11.570 1.00 97.75 84 THR A O 1
ATOM 643 N N . ILE A 1 85 ? 0.895 1.719 11.034 1.00 96.94 85 ILE A N 1
ATOM 644 C CA . ILE A 1 85 ? 1.105 1.482 9.607 1.00 96.94 85 ILE A CA 1
ATOM 645 C C . ILE A 1 85 ? 2.593 1.633 9.323 1.00 96.94 85 ILE A C 1
ATOM 647 O O . ILE A 1 85 ? 3.188 2.657 9.654 1.00 96.94 85 ILE A O 1
A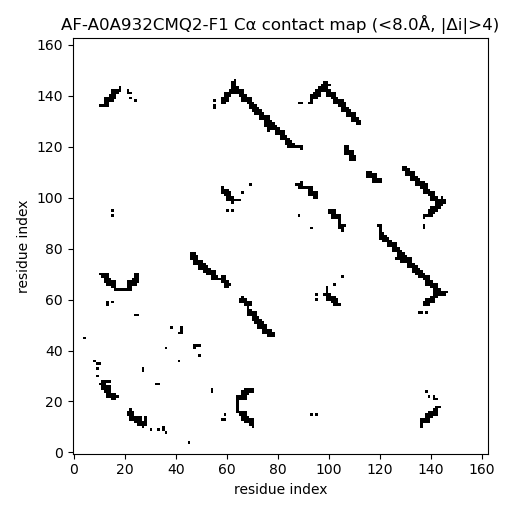TOM 651 N N . LEU A 1 86 ? 3.180 0.624 8.678 1.00 95.94 86 LEU A N 1
ATOM 652 C CA . LEU A 1 86 ? 4.550 0.647 8.178 1.00 95.94 86 LEU A CA 1
ATOM 653 C C . LEU A 1 86 ? 4.524 0.342 6.687 1.00 95.94 86 LEU A C 1
ATOM 655 O O . LEU A 1 86 ? 4.269 -0.783 6.265 1.00 95.94 86 LEU A O 1
ATOM 659 N N . SER A 1 87 ? 4.738 1.372 5.878 1.00 94.44 87 SER A N 1
ATOM 660 C CA . SER A 1 87 ? 4.593 1.265 4.436 1.00 94.44 87 SER A CA 1
ATOM 661 C C . SER A 1 87 ? 5.518 2.216 3.680 1.00 94.44 87 SER A C 1
ATOM 663 O O . SER A 1 87 ? 5.727 3.367 4.070 1.00 94.44 87 SER A O 1
ATOM 665 N N . ASP A 1 88 ? 6.062 1.724 2.569 1.00 93.31 88 ASP A N 1
ATOM 666 C CA . ASP A 1 88 ? 6.970 2.464 1.693 1.00 93.31 88 ASP A CA 1
ATOM 667 C C . ASP A 1 88 ? 6.321 2.756 0.334 1.00 93.31 88 ASP A C 1
ATOM 669 O O . ASP A 1 88 ? 5.157 2.437 0.098 1.00 93.31 88 ASP A O 1
ATOM 673 N N . ARG A 1 89 ? 7.051 3.415 -0.574 1.00 94.75 89 ARG A N 1
ATOM 674 C CA . ARG A 1 89 ? 6.540 3.818 -1.901 1.00 94.75 89 ARG A CA 1
ATOM 675 C C . ARG A 1 89 ? 5.284 4.703 -1.836 1.00 94.75 89 ARG A C 1
ATOM 677 O O . ARG A 1 89 ? 4.348 4.539 -2.615 1.00 94.75 89 ARG A O 1
ATOM 684 N N . ARG A 1 90 ? 5.275 5.630 -0.870 1.00 94.69 90 ARG A N 1
ATOM 685 C CA . ARG A 1 90 ? 4.247 6.675 -0.701 1.00 94.69 90 ARG A CA 1
ATOM 686 C C . ARG A 1 90 ? 4.649 7.979 -1.389 1.00 94.69 90 ARG A C 1
ATOM 688 O O . ARG A 1 90 ? 3.923 8.481 -2.230 1.00 94.69 90 ARG A O 1
ATOM 695 N N . LYS A 1 91 ? 5.861 8.465 -1.099 1.00 91.38 91 LYS A N 1
ATOM 696 C CA . LYS A 1 91 ? 6.438 9.663 -1.735 1.00 91.38 91 LYS A CA 1
ATOM 697 C C . LYS A 1 91 ? 7.111 9.364 -3.077 1.00 91.38 91 LYS A C 1
ATOM 699 O O . LYS A 1 91 ? 6.964 10.120 -4.026 1.00 91.38 91 LYS A O 1
ATOM 704 N N . PHE A 1 92 ? 7.863 8.266 -3.145 1.00 93.69 92 PHE A N 1
ATOM 705 C CA . PHE A 1 92 ? 8.594 7.861 -4.345 1.00 93.69 92 PHE A CA 1
ATOM 706 C C . PHE A 1 92 ? 7.937 6.635 -4.971 1.00 93.69 92 PHE A C 1
ATOM 708 O O . PHE A 1 92 ? 7.921 5.556 -4.368 1.00 93.69 92 PHE A O 1
ATOM 715 N N . ALA A 1 93 ? 7.404 6.810 -6.176 1.00 95.31 93 ALA A N 1
ATOM 716 C CA . ALA A 1 93 ? 6.768 5.752 -6.945 1.00 95.31 93 ALA A CA 1
ATOM 717 C C . ALA A 1 93 ? 7.739 4.595 -7.270 1.00 95.31 93 ALA A C 1
ATOM 719 O O . ALA A 1 93 ? 8.961 4.790 -7.328 1.00 95.31 93 ALA A O 1
ATOM 720 N N . PRO A 1 94 ? 7.233 3.370 -7.487 1.00 96.00 94 PRO A N 1
ATOM 721 C CA . PRO A 1 94 ? 8.008 2.309 -8.125 1.00 96.00 94 PRO A CA 1
ATOM 722 C C . PRO A 1 94 ? 8.377 2.722 -9.551 1.00 96.00 94 PRO A C 1
ATOM 724 O O . PRO A 1 94 ? 7.503 3.030 -10.358 1.00 96.00 94 PRO A O 1
ATOM 727 N N . TYR A 1 95 ? 9.675 2.779 -9.840 1.00 96.44 95 TYR A N 1
ATOM 728 C CA . TYR A 1 95 ? 10.191 3.244 -11.126 1.00 96.44 95 TYR A CA 1
ATOM 729 C C . TYR A 1 95 ? 9.923 2.219 -12.231 1.00 96.44 95 TYR A C 1
ATOM 731 O O . TYR A 1 95 ? 9.923 1.015 -11.977 1.00 96.44 95 TYR A O 1
ATOM 739 N N . GLY A 1 96 ? 9.724 2.698 -13.457 1.00 96.94 96 GLY A N 1
ATOM 740 C CA . GLY A 1 96 ? 9.772 1.852 -14.646 1.00 96.94 96 GLY A CA 1
ATOM 741 C C . GLY A 1 96 ? 11.205 1.651 -15.147 1.00 96.94 96 GLY A C 1
ATOM 742 O O . GLY A 1 96 ? 12.135 2.336 -14.716 1.00 96.94 96 GLY A O 1
ATOM 743 N N . LEU A 1 97 ? 11.392 0.693 -16.053 1.00 97.00 97 LEU A N 1
ATOM 744 C CA . LEU A 1 97 ? 12.692 0.330 -16.623 1.00 97.00 97 LEU A CA 1
ATOM 745 C C . LEU A 1 97 ? 12.659 0.352 -18.153 1.00 97.00 97 LEU A C 1
ATOM 747 O O . LEU A 1 97 ? 11.633 0.068 -18.766 1.00 97.00 97 LEU A O 1
ATOM 751 N N . ALA A 1 98 ? 13.799 0.666 -18.778 1.00 96.19 98 ALA A N 1
ATOM 752 C CA . ALA A 1 98 ? 13.977 0.651 -20.236 1.00 96.19 98 ALA A CA 1
ATOM 753 C C . ALA A 1 98 ? 12.910 1.454 -21.021 1.00 96.19 98 ALA A C 1
ATOM 755 O O . ALA A 1 98 ? 12.475 1.034 -22.090 1.00 96.19 98 ALA A O 1
ATOM 756 N N . GLY A 1 99 ? 12.467 2.595 -20.480 1.00 95.56 99 GLY A N 1
ATOM 757 C CA . GLY A 1 99 ? 11.411 3.436 -21.067 1.00 95.56 99 GLY A CA 1
ATOM 758 C C . GLY A 1 99 ? 9.994 3.146 -20.555 1.00 95.56 99 GLY A C 1
ATOM 759 O O . GLY A 1 99 ? 9.061 3.846 -20.940 1.00 95.56 99 GLY A O 1
ATOM 760 N N . GLY A 1 100 ? 9.825 2.155 -19.675 1.00 97.19 100 GLY A N 1
ATOM 761 C CA . GLY A 1 100 ? 8.571 1.922 -18.964 1.00 97.19 100 GLY A CA 1
ATOM 762 C C . GLY A 1 100 ? 8.248 3.048 -17.979 1.00 97.19 100 GLY A C 1
ATOM 763 O O . GLY A 1 100 ? 9.138 3.686 -17.415 1.00 97.19 100 GLY A O 1
ATOM 764 N N . GLN A 1 101 ? 6.958 3.274 -17.758 1.00 97.88 101 GLN A N 1
ATOM 765 C CA . GLN A 1 101 ? 6.427 4.286 -16.855 1.00 97.88 101 GLN A CA 1
ATOM 766 C C . GLN A 1 101 ? 6.390 3.786 -15.401 1.00 97.88 101 GLN A C 1
ATOM 768 O O . GLN A 1 101 ? 6.265 2.577 -15.152 1.00 97.88 101 GLN A O 1
ATOM 773 N N . PRO A 1 102 ? 6.496 4.698 -14.418 1.00 98.06 102 PRO A N 1
ATOM 774 C CA . PRO A 1 102 ? 6.364 4.346 -13.012 1.00 98.06 102 PRO A CA 1
ATOM 775 C C . PRO A 1 102 ? 4.956 3.836 -12.683 1.00 98.06 102 PRO A C 1
ATOM 777 O O . PRO A 1 102 ? 3.968 4.240 -13.296 1.00 98.06 102 PRO A O 1
ATOM 780 N N . GLY A 1 103 ? 4.867 2.958 -11.684 1.00 97.81 103 GLY A N 1
ATOM 781 C CA . GLY A 1 103 ? 3.591 2.596 -11.068 1.00 97.81 103 GLY A CA 1
ATOM 782 C C . GLY A 1 103 ? 3.076 3.716 -10.165 1.00 97.81 103 GLY A C 1
ATOM 783 O O . GLY A 1 103 ? 3.839 4.564 -9.702 1.00 97.81 103 GLY A O 1
ATOM 784 N N . LEU A 1 104 ? 1.781 3.717 -9.861 1.00 98.38 104 LEU A N 1
ATOM 785 C CA . LEU A 1 104 ? 1.216 4.663 -8.906 1.00 98.38 104 LEU A CA 1
ATOM 786 C C . LEU A 1 104 ? 1.755 4.388 -7.492 1.00 98.38 104 LEU A C 1
ATOM 788 O O . LEU A 1 104 ? 1.823 3.221 -7.077 1.00 98.38 104 LEU A O 1
ATOM 792 N N . PRO A 1 105 ? 2.062 5.440 -6.710 1.00 98.00 105 PRO A N 1
ATOM 793 C CA . PRO A 1 105 ? 2.384 5.276 -5.302 1.00 98.00 105 PRO A CA 1
ATOM 794 C C . PRO A 1 105 ? 1.196 4.676 -4.539 1.00 98.00 105 PRO A C 1
ATOM 796 O O . PRO A 1 105 ? 0.033 4.750 -4.965 1.00 98.00 105 PRO A O 1
ATOM 799 N N . GLY A 1 106 ? 1.507 4.061 -3.400 1.00 97.38 106 GLY A N 1
ATOM 800 C CA . GLY A 1 106 ? 0.494 3.684 -2.422 1.00 97.38 106 GLY A CA 1
ATOM 801 C C . GLY A 1 106 ? -0.015 4.911 -1.667 1.00 97.38 106 GLY A C 1
ATOM 802 O O . GLY A 1 106 ? 0.653 5.943 -1.629 1.00 97.38 106 GLY A O 1
ATOM 803 N N . CYS A 1 107 ? -1.167 4.787 -1.021 1.00 97.44 107 CYS A N 1
ATOM 804 C CA . CYS A 1 107 ? -1.708 5.809 -0.125 1.00 97.44 107 CYS A CA 1
ATOM 805 C C . CYS A 1 107 ? -2.444 5.149 1.041 1.00 97.44 107 CYS A C 1
ATOM 807 O O . CYS A 1 107 ? -2.967 4.042 0.912 1.00 97.44 107 CYS A O 1
ATOM 809 N N . ASN A 1 108 ? -2.447 5.826 2.183 1.00 97.94 108 ASN A N 1
ATOM 810 C CA . ASN A 1 108 ? -3.131 5.386 3.390 1.00 97.94 108 ASN A CA 1
ATOM 811 C C . ASN A 1 108 ? -4.132 6.476 3.772 1.00 97.94 108 ASN A C 1
ATOM 813 O O . ASN A 1 108 ? -3.798 7.658 3.680 1.00 97.94 108 ASN A O 1
ATOM 817 N N . ARG A 1 109 ? -5.337 6.100 4.196 1.00 98.25 109 ARG A N 1
ATOM 818 C CA . ARG A 1 109 ? -6.358 7.053 4.644 1.00 98.25 109 ARG A CA 1
ATOM 819 C C . ARG A 1 109 ? -7.040 6.562 5.911 1.00 98.25 109 ARG A C 1
ATOM 821 O O . ARG A 1 109 ? -7.275 5.363 6.050 1.00 98.25 109 ARG A O 1
ATOM 828 N N . LEU A 1 110 ? -7.364 7.497 6.794 1.00 98.50 110 LEU A N 1
ATOM 829 C CA . LEU A 1 110 ? -8.378 7.330 7.826 1.00 98.50 110 LEU A CA 1
ATOM 830 C C . LEU A 1 110 ? -9.677 7.920 7.281 1.00 98.50 110 LEU A C 1
ATOM 832 O O . LEU A 1 110 ? -9.681 9.071 6.859 1.00 98.50 110 LEU A O 1
ATOM 836 N N . ILE A 1 111 ? -10.755 7.148 7.292 1.00 98.44 111 ILE A N 1
ATOM 837 C CA . ILE A 1 111 ? -12.097 7.633 6.981 1.00 98.44 111 ILE A CA 1
ATOM 838 C C . ILE A 1 111 ? -12.875 7.662 8.291 1.00 98.44 111 ILE A C 1
ATOM 840 O O . ILE A 1 111 ? -13.111 6.611 8.889 1.00 98.44 111 ILE A O 1
ATOM 844 N N . ARG A 1 112 ? -13.252 8.856 8.746 1.00 97.12 112 ARG A N 1
ATOM 845 C CA . ARG A 1 112 ? -14.005 9.064 9.987 1.00 97.12 112 ARG A CA 1
ATOM 846 C C . ARG A 1 112 ? -15.252 9.867 9.675 1.00 97.12 112 ARG A C 1
ATOM 848 O O . ARG A 1 112 ? -15.158 10.968 9.152 1.00 97.12 112 ARG A O 1
ATOM 855 N N . GLN A 1 113 ? -16.421 9.306 9.983 1.00 94.69 113 GLN A N 1
ATOM 856 C CA . GLN A 1 113 ? -17.717 9.954 9.721 1.00 94.69 113 GLN A CA 1
ATOM 857 C C . GLN A 1 113 ? -17.885 10.417 8.256 1.00 94.69 113 GLN A C 1
ATOM 859 O O . GLN A 1 113 ? -18.541 11.413 7.976 1.00 94.69 113 GLN A O 1
ATOM 864 N N . GLY A 1 114 ? -17.288 9.678 7.314 1.00 93.50 114 GLY A N 1
ATOM 865 C CA . GLY A 1 114 ? -17.311 9.996 5.883 1.00 93.50 114 GLY A CA 1
ATOM 866 C C . GLY A 1 114 ? -16.225 10.970 5.415 1.00 93.50 114 GLY A C 1
ATOM 867 O O . GLY A 1 114 ? -16.050 11.123 4.209 1.00 93.50 114 GLY A O 1
ATOM 868 N N . GLU A 1 115 ? -15.462 11.580 6.322 1.00 97.31 115 GLU A N 1
ATOM 869 C CA . GLU A 1 115 ? -14.334 12.441 5.966 1.00 97.31 115 GLU A CA 1
ATOM 870 C C . GLU A 1 115 ? -13.058 11.620 5.784 1.00 97.31 115 GLU A C 1
ATOM 872 O O . GLU A 1 115 ? -12.683 10.834 6.656 1.00 97.31 115 GLU A O 1
ATOM 877 N N . GLU A 1 116 ? -12.376 11.811 4.652 1.00 97.44 116 GLU A N 1
ATOM 878 C CA . GLU A 1 116 ? -11.099 11.159 4.369 1.00 97.44 116 GLU A CA 1
ATOM 879 C C . GLU A 1 116 ? -9.916 12.046 4.778 1.00 97.44 116 GLU A C 1
ATOM 881 O O . GLU A 1 116 ? -9.739 13.155 4.276 1.00 97.44 116 GLU A O 1
ATOM 886 N N . GLN A 1 117 ? -9.044 11.510 5.628 1.00 97.88 117 GLN A N 1
ATOM 887 C CA . GLN A 1 117 ? -7.769 12.108 6.002 1.00 97.88 117 GLN A CA 1
ATOM 888 C C . GLN A 1 117 ? -6.616 11.248 5.477 1.00 97.88 117 GLN A C 1
ATOM 890 O O . GLN A 1 117 ? -6.501 10.068 5.814 1.00 97.88 117 GLN A O 1
ATOM 895 N N . GLU A 1 118 ? -5.717 11.839 4.688 1.00 97.69 118 GLU A N 1
ATOM 896 C CA . GLU A 1 118 ? -4.496 11.157 4.253 1.00 97.69 118 GLU A CA 1
ATOM 897 C C . GLU A 1 118 ? -3.544 10.919 5.435 1.00 97.69 118 GLU A C 1
ATOM 899 O O . GLU A 1 118 ? -3.310 11.793 6.272 1.00 97.69 118 GLU A O 1
ATOM 904 N N . LEU A 1 119 ? -2.981 9.713 5.491 1.00 97.88 119 LEU A N 1
ATOM 905 C CA . LEU A 1 119 ? -2.021 9.298 6.504 1.00 97.88 119 LEU A CA 1
ATOM 906 C C . LEU A 1 119 ? -0.637 9.081 5.875 1.00 97.88 119 LEU A C 1
ATOM 908 O O . LEU A 1 119 ? -0.533 8.539 4.768 1.00 97.88 119 LEU A O 1
ATOM 912 N N . PRO A 1 120 ? 0.453 9.412 6.588 1.00 97.12 120 PRO A N 1
ATOM 913 C CA . PRO A 1 120 ? 1.797 9.154 6.096 1.00 97.12 120 PRO A CA 1
ATOM 914 C C . PRO A 1 120 ? 2.098 7.645 6.037 1.00 97.12 120 PRO A C 1
ATOM 916 O O . PRO A 1 120 ? 1.369 6.793 6.551 1.00 97.12 120 PRO A O 1
ATOM 919 N N . GLY A 1 121 ? 3.214 7.294 5.393 1.00 95.50 121 GLY A N 1
ATOM 920 C CA . GLY A 1 121 ? 3.612 5.894 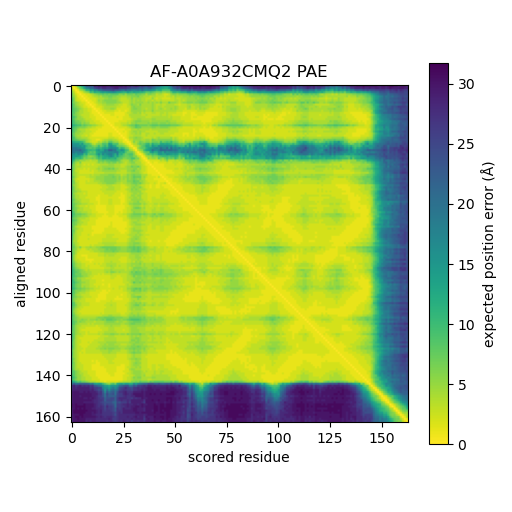5.210 1.00 95.50 121 GLY A CA 1
ATOM 921 C C . GLY A 1 121 ? 3.985 5.163 6.502 1.00 95.50 121 GLY A C 1
ATOM 922 O O . GLY A 1 121 ? 3.874 3.939 6.556 1.00 95.50 121 GLY A O 1
ATOM 923 N N . LYS A 1 122 ? 4.419 5.903 7.527 1.00 97.38 122 LYS A N 1
ATOM 924 C CA . LYS A 1 122 ? 4.814 5.387 8.840 1.00 97.38 122 LYS A CA 1
ATOM 925 C C . LYS A 1 122 ? 4.104 6.205 9.917 1.00 97.38 122 LYS A C 1
ATOM 927 O O . LYS A 1 122 ? 4.360 7.402 10.012 1.00 97.38 122 LYS A O 1
ATOM 932 N N . ILE A 1 123 ? 3.196 5.589 10.670 1.00 97.81 123 ILE A N 1
ATOM 933 C CA . ILE A 1 123 ? 2.406 6.272 11.708 1.00 97.81 123 ILE A CA 1
ATOM 934 C C . ILE A 1 123 ? 1.851 5.284 12.725 1.00 97.81 123 ILE A C 1
ATOM 936 O O . ILE A 1 123 ? 1.493 4.165 12.362 1.00 97.81 123 ILE A O 1
ATOM 940 N N . SER A 1 124 ? 1.721 5.739 13.970 1.00 97.94 124 SER A N 1
ATOM 941 C CA . SER A 1 124 ? 0.880 5.119 14.989 1.00 97.94 124 SER A CA 1
ATOM 942 C C . SER A 1 124 ? -0.212 6.110 15.383 1.00 97.94 124 SER A C 1
ATOM 944 O O . SER A 1 124 ? 0.087 7.255 15.712 1.00 97.94 124 SER A O 1
ATOM 946 N N . LEU A 1 125 ? -1.473 5.688 15.325 1.00 97.56 125 LEU A N 1
ATOM 947 C CA . LEU A 1 125 ? -2.633 6.517 15.648 1.00 97.56 125 LEU A CA 1
ATOM 948 C C . LEU A 1 125 ? -3.706 5.731 16.405 1.00 97.56 125 LEU A C 1
ATOM 950 O O . LEU A 1 125 ? -3.900 4.537 16.170 1.00 97.56 125 LEU A O 1
ATOM 954 N N . ALA A 1 126 ? -4.397 6.421 17.306 1.00 97.38 126 ALA A N 1
ATOM 955 C CA . ALA A 1 126 ? -5.588 5.893 17.949 1.00 97.38 126 ALA A CA 1
ATOM 956 C C . ALA A 1 126 ? -6.793 6.065 17.016 1.00 97.38 126 ALA A C 1
ATOM 958 O O . ALA A 1 126 ? -7.015 7.144 16.459 1.00 97.38 126 ALA A O 1
ATOM 959 N N . VAL A 1 127 ? -7.572 5.001 16.875 1.00 96.50 127 VAL A N 1
ATOM 960 C CA . VAL A 1 127 ? -8.814 4.971 16.098 1.00 96.50 127 VAL A CA 1
ATOM 961 C C . VAL A 1 127 ? -9.986 4.630 17.007 1.00 96.50 127 VAL A C 1
ATOM 963 O O . VAL A 1 127 ? -9.818 4.020 18.065 1.00 96.50 127 VAL A O 1
ATOM 966 N N . GLN A 1 128 ? -11.170 5.065 16.607 1.00 96.50 128 GLN A N 1
ATOM 967 C CA . GLN A 1 128 ? -12.429 4.870 17.310 1.00 96.50 128 GLN A CA 1
ATOM 968 C C . GLN A 1 128 ? -13.273 3.810 16.598 1.00 96.50 128 GLN A C 1
ATOM 970 O O . GLN A 1 128 ? -13.009 3.449 15.452 1.00 96.50 128 GLN A O 1
ATOM 975 N N . ALA A 1 129 ? -14.300 3.311 17.285 1.00 96.69 129 ALA A N 1
ATOM 976 C CA . ALA A 1 129 ? -15.278 2.434 16.656 1.00 96.69 129 ALA A CA 1
ATOM 977 C C . ALA A 1 129 ? -15.963 3.151 15.476 1.00 96.69 129 ALA A C 1
ATOM 979 O O . ALA A 1 129 ? -16.392 4.296 15.616 1.00 96.69 129 ALA A O 1
ATOM 980 N N . GLY A 1 130 ? -16.065 2.471 14.337 1.00 97.69 130 GLY A N 1
ATOM 981 C CA . GLY A 1 130 ? -16.618 2.995 13.086 1.00 97.69 130 GLY A CA 1
ATOM 982 C C . GLY A 1 130 ? -15.601 3.702 12.183 1.00 97.69 130 GLY A C 1
ATOM 983 O O . GLY A 1 130 ? -15.936 4.026 11.045 1.00 97.69 130 GLY A O 1
ATOM 984 N N . ASP A 1 131 ? -14.365 3.923 12.639 1.00 98.38 131 ASP A N 1
ATOM 985 C CA . ASP A 1 131 ? -13.300 4.423 11.767 1.00 98.38 131 ASP A CA 1
ATOM 986 C C . ASP A 1 131 ? -12.887 3.360 10.745 1.00 98.38 131 ASP A C 1
ATOM 988 O O . ASP A 1 131 ? -12.757 2.179 11.079 1.00 98.38 131 ASP A O 1
ATOM 992 N N . VAL A 1 132 ? -12.582 3.793 9.519 1.00 98.50 132 VAL A N 1
ATOM 993 C CA . VAL A 1 132 ? -12.057 2.919 8.462 1.00 98.50 132 VAL A CA 1
ATOM 994 C C . VAL A 1 132 ? -10.617 3.286 8.134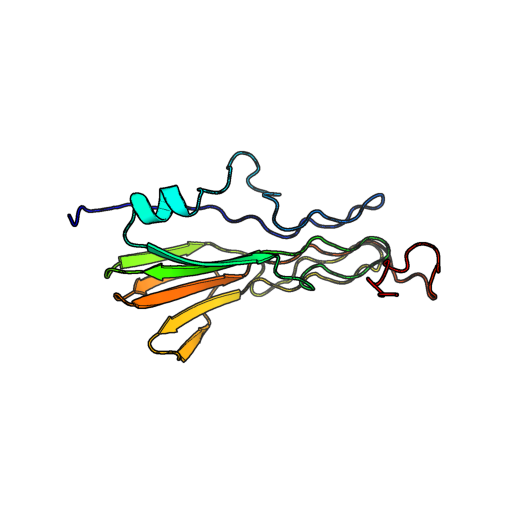 1.00 98.50 132 VAL A C 1
ATOM 996 O O . VAL A 1 132 ? -10.311 4.426 7.787 1.00 98.50 132 VAL A O 1
ATOM 999 N N . ILE A 1 133 ? -9.725 2.301 8.180 1.00 98.19 133 ILE A N 1
ATOM 1000 C CA . ILE A 1 133 ? -8.367 2.416 7.652 1.00 98.19 133 ILE A CA 1
ATOM 1001 C C . ILE A 1 133 ? -8.355 1.862 6.225 1.00 98.19 133 ILE A C 1
ATOM 1003 O O . ILE A 1 133 ? -8.496 0.659 6.011 1.00 98.19 133 ILE A O 1
ATOM 1007 N N . SER A 1 134 ? -8.183 2.752 5.247 1.00 98.00 134 SER A N 1
ATOM 1008 C CA . SER A 1 134 ? -8.056 2.417 3.824 1.00 98.00 134 SER A CA 1
ATOM 1009 C C . SER A 1 134 ? -6.580 2.360 3.435 1.00 98.00 134 SER A C 1
ATOM 1011 O O . SER A 1 134 ? -5.890 3.384 3.400 1.00 98.00 134 SER A O 1
ATOM 1013 N N . LEU A 1 135 ? -6.102 1.172 3.074 1.00 97.56 135 LEU A N 1
ATOM 1014 C CA . LEU A 1 135 ? -4.736 0.910 2.631 1.00 97.56 135 LEU A CA 1
ATOM 1015 C C . LEU A 1 135 ? -4.727 0.602 1.134 1.00 97.56 135 LEU A C 1
ATOM 1017 O O . LEU A 1 135 ? -5.217 -0.433 0.689 1.00 97.56 135 LEU A O 1
ATOM 1021 N N . CYS A 1 136 ? -4.124 1.492 0.350 1.00 97.81 136 CYS A N 1
ATOM 1022 C CA . CYS A 1 136 ? -3.851 1.274 -1.065 1.00 97.81 136 CYS A CA 1
ATOM 1023 C C . CYS A 1 136 ? -2.366 0.959 -1.245 1.00 97.81 136 CYS A C 1
ATOM 1025 O O . CYS A 1 136 ? -1.503 1.812 -1.009 1.00 97.81 136 CYS A O 1
ATOM 1027 N N . THR A 1 137 ? -2.048 -0.254 -1.685 1.00 97.44 137 THR A N 1
ATOM 1028 C CA . THR A 1 137 ? -0.664 -0.646 -1.961 1.00 97.44 137 THR A CA 1
ATOM 1029 C C . THR A 1 137 ? -0.210 -0.117 -3.328 1.00 97.44 137 THR A C 1
ATOM 1031 O O . THR A 1 137 ? -1.039 0.171 -4.203 1.00 97.44 137 THR A O 1
ATOM 1034 N N . PRO A 1 138 ? 1.102 0.119 -3.509 1.00 97.62 138 PRO A N 1
ATOM 1035 C CA . PRO A 1 138 ? 1.625 0.629 -4.771 1.00 97.62 138 PRO A CA 1
ATOM 1036 C C . PRO A 1 138 ? 1.467 -0.400 -5.900 1.00 97.62 138 PRO A C 1
ATOM 1038 O O . PRO A 1 138 ? 1.458 -1.611 -5.658 1.00 97.62 138 PRO A O 1
ATOM 1041 N N . GLY A 1 139 ? 1.386 0.092 -7.136 1.00 98.06 139 GLY A N 1
ATOM 1042 C CA . GLY A 1 139 ? 1.541 -0.746 -8.327 1.00 98.06 139 GLY A CA 1
ATOM 1043 C C . GLY A 1 139 ? 3.014 -0.979 -8.673 1.00 98.06 139 GLY A C 1
ATOM 1044 O O . GLY A 1 139 ? 3.897 -0.316 -8.139 1.00 98.06 139 GLY A O 1
ATOM 1045 N N . GLY A 1 140 ? 3.298 -1.906 -9.582 1.00 97.75 140 GLY A N 1
ATOM 1046 C CA . GLY A 1 140 ? 4.647 -2.156 -10.087 1.00 97.75 140 GLY A CA 1
ATOM 1047 C C . GLY A 1 140 ? 5.024 -1.207 -11.221 1.00 97.75 140 GLY A C 1
ATOM 1048 O O . GLY A 1 140 ? 4.153 -0.734 -11.945 1.00 97.75 140 GLY A O 1
ATOM 1049 N N . GLY A 1 141 ? 6.317 -0.943 -11.413 1.00 97.88 141 GLY A N 1
ATOM 1050 C CA . GLY A 1 141 ? 6.798 -0.216 -12.593 1.00 97.88 141 GLY A CA 1
ATOM 1051 C C . GLY A 1 141 ? 6.705 -1.054 -13.870 1.00 97.88 141 GLY A C 1
ATOM 1052 O O . GLY A 1 141 ? 6.856 -2.279 -13.821 1.00 97.88 141 GLY A O 1
ATOM 1053 N N . GLY A 1 142 ? 6.450 -0.402 -15.003 1.00 98.00 142 GLY A N 1
ATOM 1054 C CA . GLY A 1 142 ? 6.449 -1.051 -16.314 1.00 98.00 142 GLY A CA 1
ATOM 1055 C C . GLY A 1 142 ? 7.856 -1.235 -16.889 1.00 98.00 142 GLY A C 1
ATOM 1056 O O . GLY A 1 142 ? 8.826 -0.632 -16.423 1.00 98.00 142 GLY A O 1
ATOM 1057 N N . TYR A 1 143 ? 7.964 -2.059 -17.929 1.00 97.94 143 TYR A N 1
ATOM 1058 C CA . TYR A 1 143 ? 9.206 -2.323 -18.650 1.00 97.94 143 TYR A CA 1
ATOM 1059 C C . TYR A 1 143 ? 9.051 -2.037 -20.144 1.00 97.94 143 TYR A C 1
ATOM 1061 O O . TYR A 1 143 ? 8.108 -2.513 -20.777 1.00 97.94 143 TYR A O 1
ATOM 1069 N N . GLY A 1 144 ? 10.035 -1.347 -20.723 1.00 96.00 144 GLY A N 1
ATOM 1070 C CA . GLY A 1 144 ? 10.095 -1.037 -22.150 1.00 96.00 144 GLY A CA 1
ATOM 1071 C C . GLY A 1 144 ? 9.287 0.210 -22.510 1.00 96.00 144 GLY A C 1
ATOM 1072 O O . GLY A 1 144 ? 8.175 0.385 -22.015 1.00 96.00 144 GLY A O 1
ATOM 1073 N N . GLY A 1 145 ? 9.834 1.058 -23.382 1.00 83.12 145 GLY A N 1
ATOM 1074 C CA . GLY A 1 145 ? 9.107 2.182 -23.982 1.00 83.12 145 GLY A CA 1
ATOM 1075 C C . GLY A 1 145 ? 7.925 1.712 -24.830 1.00 83.12 145 GLY A C 1
ATOM 1076 O O . GLY A 1 145 ? 7.900 0.565 -25.283 1.00 83.12 145 GLY A O 1
ATOM 1077 N N . GLU A 1 146 ? 6.933 2.581 -25.027 1.00 65.62 146 GLU A N 1
ATOM 1078 C CA . GLU A 1 146 ? 5.799 2.287 -25.905 1.00 65.62 146 GLU A CA 1
ATOM 1079 C C . GLU A 1 146 ? 6.301 1.879 -27.296 1.00 65.62 146 GLU A C 1
ATOM 1081 O O . GLU A 1 146 ? 6.997 2.639 -27.970 1.00 65.62 146 GLU A O 1
ATOM 1086 N N . ALA A 1 147 ? 5.928 0.681 -27.751 1.00 46.78 147 ALA A N 1
ATOM 1087 C CA . ALA A 1 147 ? 5.835 0.472 -29.184 1.00 46.78 147 ALA A CA 1
ATOM 1088 C C . ALA A 1 147 ? 4.669 1.347 -29.650 1.00 46.78 147 ALA A C 1
ATOM 1090 O O . ALA A 1 147 ? 3.530 1.131 -29.235 1.00 46.78 147 ALA A O 1
ATOM 1091 N N . ALA A 1 148 ? 4.952 2.362 -30.464 1.00 40.16 148 ALA A N 1
ATOM 1092 C CA . ALA A 1 148 ? 3.899 3.057 -31.179 1.00 40.16 148 ALA A CA 1
ATOM 1093 C C . ALA A 1 148 ? 3.068 2.019 -31.957 1.00 40.16 148 ALA A C 1
ATOM 1095 O O . ALA A 1 148 ? 3.619 1.203 -32.696 1.00 40.16 148 ALA A O 1
ATOM 1096 N N . SER A 1 149 ? 1.748 2.118 -31.814 1.00 36.94 149 SER A N 1
ATOM 1097 C CA . SER A 1 149 ? 0.689 1.422 -32.558 1.00 36.94 149 SER A CA 1
ATOM 1098 C C . SER A 1 149 ? 0.297 -0.007 -32.143 1.00 36.94 149 SER A C 1
ATOM 1100 O O . SER A 1 149 ? 1.096 -0.875 -31.807 1.00 36.94 149 SER A O 1
ATOM 1102 N N . GLN A 1 150 ? -1.025 -0.172 -32.166 1.00 42.66 150 GLN A N 1
ATOM 1103 C CA . GLN A 1 150 ? -1.854 -1.303 -31.783 1.00 42.66 150 GLN A CA 1
ATOM 1104 C C . GLN A 1 150 ? -1.505 -2.569 -32.577 1.00 42.66 150 GLN A C 1
ATOM 1106 O O . GLN A 1 150 ? -1.605 -2.579 -33.802 1.00 42.66 150 GLN A O 1
ATOM 1111 N N . ASP A 1 151 ? -1.188 -3.661 -31.881 1.00 40.28 151 ASP A N 1
ATOM 1112 C CA . ASP A 1 151 ? -1.320 -5.003 -32.449 1.00 40.28 151 ASP A CA 1
ATOM 1113 C C . ASP A 1 151 ? -2.767 -5.478 -32.203 1.00 40.28 151 ASP A C 1
ATOM 1115 O O . ASP A 1 151 ? -3.145 -5.693 -31.046 1.00 40.28 151 ASP A O 1
ATOM 1119 N N . PRO A 1 152 ? -3.603 -5.637 -33.245 1.00 40.41 152 PRO A N 1
ATOM 1120 C CA . PRO A 1 152 ? -5.009 -6.016 -33.097 1.00 40.41 152 PRO A CA 1
ATOM 1121 C C . PRO A 1 152 ? -5.216 -7.442 -32.556 1.00 40.41 152 PRO A C 1
ATOM 1123 O O . PRO A 1 152 ? -6.350 -7.844 -32.310 1.00 40.41 152 PRO A O 1
ATOM 1126 N N . ARG A 1 153 ? -4.151 -8.225 -32.331 1.00 46.38 153 ARG A N 1
ATOM 1127 C CA . ARG A 1 153 ? -4.254 -9.617 -31.855 1.00 46.38 153 ARG A CA 1
ATOM 1128 C C . ARG A 1 153 ? -4.571 -9.768 -30.365 1.00 46.38 153 ARG A C 1
ATOM 1130 O O . ARG A 1 153 ? -4.883 -10.873 -29.937 1.00 46.38 153 ARG A O 1
ATOM 1137 N N . TYR A 1 154 ? -4.524 -8.684 -29.590 1.00 47.38 154 TYR A N 1
ATOM 1138 C CA . TYR A 1 154 ? -4.942 -8.661 -28.181 1.00 47.38 154 TYR A CA 1
ATOM 1139 C C . TYR A 1 154 ? -5.994 -7.567 -27.922 1.00 47.38 154 TYR A C 1
ATOM 1141 O O . TYR A 1 154 ? -5.929 -6.831 -26.941 1.00 47.38 154 TYR A O 1
ATOM 1149 N N . GLY A 1 155 ? -6.983 -7.451 -28.814 1.00 39.16 155 GLY A N 1
ATOM 1150 C CA . GLY A 1 155 ? -8.256 -6.810 -28.489 1.00 39.16 155 GLY A CA 1
ATOM 1151 C C . GLY A 1 155 ? -9.086 -7.761 -27.630 1.00 39.16 155 GLY A C 1
ATOM 1152 O O . GLY A 1 155 ? -9.360 -8.884 -28.046 1.00 39.16 155 GLY A O 1
ATOM 1153 N N . GLY A 1 156 ? -9.438 -7.335 -26.416 1.00 38.28 156 GLY A N 1
ATOM 1154 C CA . GLY A 1 156 ? -10.330 -8.089 -25.542 1.00 38.28 156 GLY A CA 1
ATOM 1155 C C . GLY A 1 156 ? -11.624 -8.444 -26.269 1.00 38.28 156 GLY A C 1
ATOM 1156 O O . GLY A 1 156 ? -12.221 -7.590 -26.925 1.00 38.28 156 GLY A O 1
ATOM 1157 N N . ALA A 1 157 ? -12.043 -9.704 -26.147 1.00 35.62 157 ALA A N 1
ATOM 1158 C CA . ALA A 1 157 ? -13.400 -10.101 -26.466 1.00 35.62 157 ALA A CA 1
ATOM 1159 C C . ALA A 1 157 ? -14.332 -9.272 -25.575 1.00 35.62 157 ALA A C 1
ATOM 1161 O O . ALA A 1 157 ? -14.421 -9.493 -24.369 1.00 35.62 157 ALA A O 1
ATOM 1162 N N . ALA A 1 158 ? -14.935 -8.246 -26.169 1.00 39.09 158 ALA A N 1
ATOM 1163 C CA . ALA A 1 158 ? -16.094 -7.596 -25.608 1.00 39.09 158 ALA A CA 1
ATOM 1164 C C . ALA A 1 158 ? -17.243 -8.596 -25.715 1.00 39.09 158 ALA A C 1
ATOM 1166 O O . ALA A 1 158 ? -17.590 -9.035 -26.813 1.00 39.09 158 ALA A O 1
ATOM 1167 N N . ASP A 1 159 ? -17.795 -8.955 -24.562 1.00 43.34 159 ASP A N 1
ATOM 1168 C CA . ASP A 1 159 ? -19.094 -9.595 -24.458 1.00 43.34 159 ASP A CA 1
ATOM 1169 C C . ASP A 1 159 ? -20.110 -8.769 -25.258 1.00 43.34 159 ASP A C 1
ATOM 1171 O O . ASP A 1 159 ? -20.403 -7.614 -24.944 1.00 43.34 159 ASP A O 1
ATOM 1175 N N . GLY A 1 160 ? -20.601 -9.368 -26.338 1.00 31.77 160 GLY A N 1
ATOM 1176 C CA . GLY A 1 160 ? -21.533 -8.770 -27.278 1.00 31.77 160 GLY A CA 1
ATOM 1177 C C . GLY A 1 160 ? -22.529 -9.825 -27.727 1.00 31.77 160 GLY A C 1
ATOM 1178 O O . GLY A 1 160 ? -22.238 -10.624 -28.608 1.00 31.77 160 GLY A O 1
ATOM 1179 N N . VAL A 1 161 ? -23.665 -9.813 -27.033 1.00 40.66 161 VAL A N 1
ATOM 1180 C CA . VAL A 1 161 ? -24.993 -10.376 -27.327 1.00 40.66 161 VAL A CA 1
ATOM 1181 C C . VAL A 1 161 ? -25.252 -10.707 -28.807 1.00 40.66 161 VAL A C 1
ATOM 1183 O O . VAL A 1 161 ? -24.845 -9.936 -29.674 1.00 40.66 161 VAL A O 1
ATOM 1186 N N . LEU A 1 162 ? -26.008 -11.793 -29.059 1.00 32.09 162 LEU A N 1
ATOM 1187 C CA . LEU A 1 162 ? -27.218 -11.901 -29.921 1.00 32.09 162 LEU A CA 1
ATOM 1188 C C . LEU A 1 162 ? -27.437 -13.364 -30.391 1.00 32.09 162 LEU A C 1
ATOM 1190 O O . LEU A 1 162 ? -26.445 -14.076 -30.559 1.00 32.09 162 LEU A O 1
ATOM 1194 N N . PRO A 1 163 ? -28.663 -13.810 -30.744 1.00 39.34 163 PRO A N 1
ATOM 1195 C CA . PRO A 1 163 ? -30.005 -13.266 -30.492 1.00 39.34 163 PRO A CA 1
ATOM 1196 C C . PRO A 1 163 ? -30.810 -14.051 -29.434 1.00 39.34 163 PRO A C 1
ATOM 1198 O O . PRO A 1 163 ? -30.442 -15.203 -29.111 1.00 39.34 163 PRO A O 1
#

Mean predicted aligned error: 7.94 Å

Sequence (163 aa):
AGGQYAYYETLGGGMGASPQKPGLSGVHSHMTNTMNTPIEALEYTYPFRVQRYEIRRGSGGAGRWRGGDGIRRDMELLHGAQVTILSDRRKFAPYGLAGGQPGLPGCNRLIRQGEEQELPGKISLAVQAGDVISLCTPGGGGYGGEAASQDPRYGGAADGVLP

Organism: Tectimicrobiota bacterium (NCBI:txid2528274)